Protein AF-A0A7S3IH92-F1 (afdb_monomer)

Mean predicted aligned error: 5.0 Å

Structure (mmCIF, N/CA/C/O backbone):
data_AF-A0A7S3IH92-F1
#
_entry.id   AF-A0A7S3IH92-F1
#
loop_
_atom_site.group_PDB
_atom_site.id
_atom_site.type_symbol
_atom_site.label_atom_id
_atom_site.label_alt_id
_atom_site.label_comp_id
_atom_site.label_asym_id
_atom_site.label_entity_id
_atom_site.label_seq_id
_atom_site.pdbx_PDB_ins_code
_atom_site.Cartn_x
_atom_site.Cartn_y
_atom_site.Cartn_z
_atom_site.occupancy
_atom_site.B_iso_or_equiv
_atom_site.auth_seq_id
_atom_site.auth_comp_id
_atom_site.auth_asym_id
_atom_site.auth_atom_id
_atom_site.pdbx_PDB_model_num
ATOM 1 N N . MET A 1 1 ? 18.161 -12.195 -9.807 1.00 47.81 1 MET A N 1
ATOM 2 C CA . MET A 1 1 ? 17.083 -11.378 -9.191 1.00 47.81 1 MET A CA 1
ATOM 3 C C . MET A 1 1 ? 17.567 -9.966 -8.880 1.00 47.81 1 MET A C 1
ATOM 5 O O . MET A 1 1 ? 16.731 -9.075 -8.839 1.00 47.81 1 MET A O 1
ATOM 9 N N . ASP A 1 2 ? 18.879 -9.751 -8.732 1.00 55.97 2 ASP A N 1
ATOM 10 C CA . ASP A 1 2 ? 19.470 -8.430 -8.472 1.00 55.97 2 ASP A CA 1
ATOM 11 C C . ASP A 1 2 ? 19.521 -7.496 -9.697 1.00 55.97 2 ASP A C 1
ATOM 13 O O . ASP A 1 2 ? 19.732 -6.296 -9.547 1.00 55.97 2 ASP A O 1
ATOM 17 N N . ASP A 1 3 ? 19.258 -8.001 -10.906 1.00 77.00 3 ASP A N 1
ATOM 18 C CA . ASP A 1 3 ? 19.520 -7.244 -12.141 1.00 77.00 3 ASP A CA 1
ATOM 19 C C . ASP A 1 3 ? 18.478 -6.160 -12.466 1.00 77.00 3 ASP A C 1
ATOM 21 O O . ASP A 1 3 ? 18.772 -5.231 -13.212 1.00 77.00 3 ASP A O 1
ATOM 25 N N . CYS A 1 4 ? 17.257 -6.242 -11.921 1.00 89.81 4 CYS A N 1
ATOM 26 C CA . CYS A 1 4 ? 16.180 -5.295 -12.244 1.00 89.81 4 CYS A CA 1
ATOM 27 C C . CYS A 1 4 ? 15.905 -4.251 -11.154 1.00 89.81 4 CYS A C 1
ATOM 29 O O . CYS A 1 4 ? 14.922 -3.525 -11.266 1.00 89.81 4 CYS A O 1
ATOM 31 N N . LYS A 1 5 ? 16.728 -4.178 -10.095 1.00 92.25 5 LYS A N 1
ATOM 32 C CA . LYS A 1 5 ? 16.527 -3.312 -8.910 1.00 92.25 5 LYS A CA 1
ATOM 33 C C . LYS A 1 5 ? 15.058 -3.221 -8.459 1.00 92.25 5 LYS A C 1
ATOM 35 O O . LYS A 1 5 ? 14.485 -2.142 -8.332 1.00 92.25 5 LYS A O 1
ATOM 40 N N . PHE A 1 6 ? 14.434 -4.377 -8.247 1.00 94.50 6 PHE A N 1
ATOM 41 C CA . PHE A 1 6 ? 13.041 -4.439 -7.819 1.00 94.50 6 PHE A CA 1
ATOM 42 C C . PHE A 1 6 ? 12.846 -3.781 -6.444 1.00 94.50 6 PHE A C 1
ATOM 44 O O . PHE A 1 6 ? 13.455 -4.191 -5.454 1.00 94.50 6 PHE A O 1
ATOM 51 N N . SER A 1 7 ? 11.927 -2.822 -6.365 1.00 96.00 7 SER A N 1
ATOM 52 C CA . SER A 1 7 ? 11.480 -2.189 -5.125 1.00 96.00 7 SER A CA 1
ATOM 53 C C . SER A 1 7 ? 9.956 -2.206 -5.032 1.00 96.00 7 SER A C 1
ATOM 55 O O . SER A 1 7 ? 9.238 -2.228 -6.032 1.00 96.00 7 SER A O 1
A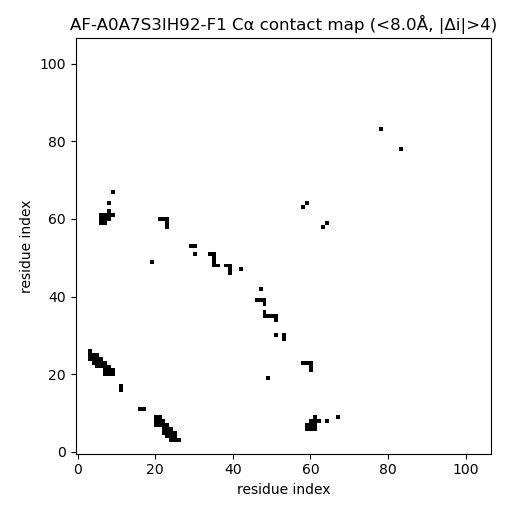TOM 57 N N . ARG A 1 8 ? 9.430 -2.213 -3.805 1.00 96.31 8 ARG A N 1
ATOM 58 C CA . ARG A 1 8 ? 7.986 -2.242 -3.528 1.00 96.31 8 ARG A CA 1
ATOM 59 C C . ARG A 1 8 ? 7.612 -1.258 -2.433 1.00 96.31 8 ARG A C 1
ATOM 61 O O . ARG A 1 8 ? 8.269 -1.192 -1.396 1.00 96.31 8 ARG A O 1
ATOM 68 N N . CYS A 1 9 ? 6.498 -0.564 -2.628 1.00 97.31 9 CYS A N 1
ATOM 69 C CA . CYS A 1 9 ? 6.017 0.476 -1.727 1.00 97.31 9 CYS A CA 1
ATOM 70 C C . CYS A 1 9 ? 5.654 -0.057 -0.335 1.00 97.31 9 CYS A C 1
ATOM 72 O O . CYS A 1 9 ? 6.066 0.514 0.683 1.00 97.31 9 CYS A O 1
ATOM 74 N N . GLY A 1 10 ? 4.893 -1.153 -0.283 1.00 94.44 10 GLY A N 1
ATOM 75 C CA . GLY A 1 10 ? 4.449 -1.783 0.956 1.00 94.44 10 GLY A C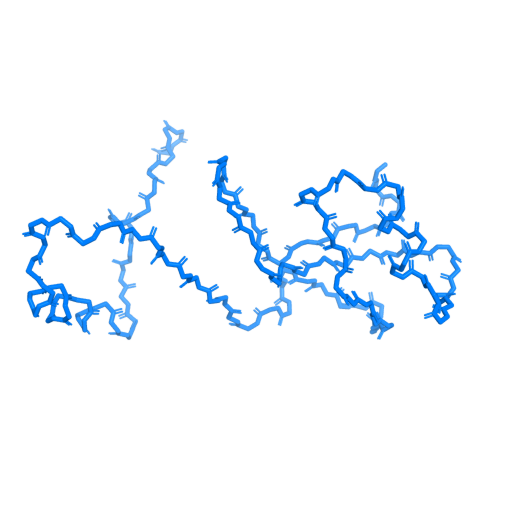A 1
ATOM 76 C C . GLY A 1 10 ? 4.624 -3.298 0.939 1.00 94.44 10 GLY A C 1
ATOM 77 O O . GLY A 1 10 ? 4.343 -3.970 -0.057 1.00 94.44 10 GLY A O 1
ATOM 78 N N . ARG A 1 11 ? 5.068 -3.847 2.074 1.00 95.56 11 ARG A N 1
ATOM 79 C CA . ARG A 1 11 ? 4.999 -5.284 2.356 1.00 95.56 11 ARG A CA 1
ATOM 80 C C . ARG A 1 11 ? 3.652 -5.578 3.010 1.00 95.56 11 ARG A C 1
ATOM 82 O O . ARG A 1 11 ? 3.370 -5.033 4.071 1.00 95.56 11 ARG A O 1
ATOM 89 N N . THR A 1 12 ? 2.864 -6.460 2.410 1.00 95.81 12 THR A N 1
ATOM 90 C CA . THR A 1 12 ? 1.641 -6.993 3.018 1.00 95.81 12 THR A CA 1
ATOM 91 C C . THR A 1 12 ? 1.936 -8.298 3.761 1.00 95.81 12 THR A C 1
ATOM 93 O O . THR A 1 12 ? 2.844 -9.051 3.390 1.00 95.81 12 THR A O 1
ATOM 96 N N . ASP A 1 13 ? 1.209 -8.544 4.851 1.00 94.62 13 ASP A N 1
ATOM 97 C CA . ASP A 1 13 ? 1.240 -9.828 5.556 1.00 94.62 13 ASP A CA 1
ATOM 98 C C . ASP A 1 13 ? 0.355 -10.862 4.840 1.00 94.62 13 ASP A C 1
ATOM 100 O O . ASP A 1 13 ? -0.462 -10.533 3.977 1.00 94.62 13 ASP A O 1
ATOM 104 N N . ARG A 1 14 ? 0.520 -12.142 5.191 1.00 95.44 14 ARG A N 1
ATOM 105 C CA . ARG A 1 14 ? -0.263 -13.241 4.612 1.00 95.44 14 ARG A CA 1
ATOM 106 C C . ARG A 1 14 ? -1.765 -12.982 4.784 1.00 95.44 14 ARG A C 1
ATOM 108 O O . ARG A 1 14 ? -2.228 -12.781 5.901 1.00 95.44 14 ARG A O 1
ATOM 115 N N . GLY A 1 15 ? -2.510 -13.053 3.681 1.00 95.81 15 GLY A N 1
ATOM 116 C CA . GLY A 1 15 ? -3.962 -12.844 3.658 1.00 95.81 15 GLY A CA 1
ATOM 117 C C . GLY A 1 15 ? -4.401 -11.383 3.524 1.00 95.81 15 GLY A C 1
ATOM 118 O O . GLY A 1 15 ? -5.596 -11.129 3.436 1.00 95.81 15 GLY A O 1
ATOM 119 N N . VAL A 1 16 ? -3.469 -10.424 3.481 1.00 97.62 16 VAL A N 1
ATOM 120 C CA . VAL A 1 16 ? -3.787 -9.008 3.256 1.00 97.62 16 VAL A CA 1
ATOM 121 C C . VAL A 1 16 ? -3.789 -8.703 1.757 1.00 97.62 16 VAL A C 1
ATOM 123 O O . VAL A 1 16 ? -2.773 -8.869 1.079 1.00 97.62 16 VAL A O 1
ATOM 126 N N . SER A 1 17 ? -4.925 -8.222 1.252 1.00 97.56 17 SER A N 1
ATOM 127 C CA . SER A 1 17 ? -5.080 -7.734 -0.123 1.00 97.56 17 SER A CA 1
ATOM 128 C C . SER A 1 17 ? -4.460 -6.345 -0.317 1.00 97.56 17 SER A C 1
ATOM 130 O O . SER A 1 17 ? -4.250 -5.600 0.641 1.00 97.56 17 SER A O 1
ATOM 132 N N . ALA A 1 18 ? -4.226 -5.956 -1.572 1.00 97.44 18 ALA A N 1
ATOM 133 C CA . ALA A 1 18 ? -3.843 -4.595 -1.926 1.00 97.44 18 ALA A CA 1
ATOM 134 C C . ALA A 1 18 ? -4.561 -4.145 -3.200 1.00 97.44 18 ALA A C 1
ATOM 136 O O . ALA A 1 18 ? -4.580 -4.873 -4.186 1.00 97.44 18 ALA A O 1
ATOM 137 N N . LEU A 1 19 ? -5.130 -2.937 -3.174 1.00 95.81 19 LEU A N 1
ATOM 138 C CA . LEU A 1 19 ? -5.818 -2.363 -4.333 1.00 95.81 19 LEU A CA 1
ATOM 139 C C . LEU A 1 19 ? -4.843 -1.683 -5.304 1.00 95.81 19 LEU A C 1
ATOM 141 O O . LEU A 1 19 ? -4.973 -1.835 -6.508 1.00 95.81 19 LEU A O 1
ATOM 145 N N . ALA A 1 20 ? -3.878 -0.927 -4.779 1.00 95.75 20 ALA A N 1
ATOM 146 C CA . ALA A 1 20 ? -2.968 -0.102 -5.573 1.00 95.75 20 ALA A CA 1
ATOM 147 C C . ALA A 1 20 ? -1.546 -0.133 -4.991 1.00 95.75 20 ALA A C 1
ATOM 149 O O . ALA A 1 20 ? -0.948 0.907 -4.716 1.00 95.75 20 ALA A O 1
ATOM 150 N N . ASN A 1 21 ? -1.016 -1.335 -4.726 1.00 97.06 21 ASN A N 1
ATOM 151 C CA . ASN A 1 21 ? 0.391 -1.444 -4.338 1.00 97.06 21 ASN A CA 1
ATOM 152 C C . ASN A 1 21 ? 1.275 -1.065 -5.531 1.00 97.06 21 ASN A C 1
ATOM 154 O O . ASN A 1 21 ? 0.984 -1.436 -6.666 1.00 97.06 21 ASN A O 1
ATOM 158 N N . VAL A 1 22 ? 2.362 -0.350 -5.261 1.00 97.75 22 VAL A N 1
ATOM 159 C CA . VAL A 1 22 ? 3.287 0.138 -6.287 1.00 97.75 22 VAL A CA 1
ATOM 160 C C . VAL A 1 22 ? 4.592 -0.637 -6.181 1.00 97.75 22 VAL A C 1
ATOM 162 O O . VAL A 1 22 ? 5.119 -0.830 -5.082 1.00 97.75 22 VAL A O 1
ATOM 165 N N . CYS A 1 23 ? 5.124 -1.061 -7.322 1.00 96.81 23 CYS A N 1
ATOM 166 C CA . CYS A 1 23 ? 6.482 -1.570 -7.441 1.00 96.81 23 CYS A CA 1
ATOM 167 C C . CYS A 1 23 ? 7.226 -0.810 -8.538 1.00 96.81 23 CYS A C 1
ATOM 169 O O . CYS A 1 23 ? 6.606 -0.316 -9.479 1.00 96.81 23 CYS A O 1
ATOM 171 N N . SER A 1 24 ? 8.541 -0.698 -8.387 1.00 96.38 24 SER A N 1
ATOM 172 C CA . SER A 1 24 ? 9.448 -0.187 -9.410 1.00 96.38 24 SER A CA 1
ATOM 173 C C . SER A 1 24 ? 10.481 -1.255 -9.742 1.00 96.38 24 SER A C 1
ATOM 175 O O . SER A 1 24 ? 10.851 -2.068 -8.893 1.00 96.38 24 SER A O 1
ATOM 177 N N . LEU A 1 25 ? 10.886 -1.293 -11.005 1.00 95.25 25 LEU A N 1
ATOM 178 C CA . LEU A 1 25 ? 11.892 -2.201 -11.530 1.00 95.25 25 LEU A CA 1
ATOM 179 C C . LEU A 1 25 ? 12.410 -1.654 -12.859 1.00 95.25 25 LEU A C 1
ATOM 181 O O . LEU A 1 25 ? 11.664 -1.008 -13.596 1.00 95.25 25 LEU A O 1
ATOM 185 N N . TYR A 1 26 ? 13.654 -1.972 -13.190 1.00 93.69 26 TYR A N 1
ATOM 186 C CA . TYR A 1 26 ? 14.174 -1.786 -14.535 1.00 93.69 26 TYR A CA 1
ATOM 187 C C . TYR A 1 26 ? 13.654 -2.887 -15.449 1.00 93.69 26 TYR A C 1
ATOM 189 O O . TYR A 1 26 ? 13.655 -4.076 -15.117 1.00 93.69 26 TYR A O 1
ATOM 197 N N . VAL A 1 27 ? 13.221 -2.463 -16.626 1.00 91.50 27 VAL A N 1
ATOM 198 C CA . VAL A 1 27 ? 12.769 -3.322 -17.714 1.00 91.50 27 VAL A CA 1
ATOM 199 C C . VAL A 1 27 ? 13.746 -3.183 -18.874 1.00 91.50 27 VAL A C 1
ATOM 201 O O . VAL A 1 27 ? 14.413 -2.161 -19.009 1.00 91.50 27 VAL A O 1
ATOM 204 N N . ARG A 1 28 ? 13.863 -4.232 -19.692 1.00 89.31 28 ARG A N 1
ATOM 205 C CA . ARG A 1 28 ? 14.809 -4.247 -20.820 1.00 89.31 28 ARG A CA 1
ATOM 206 C C . ARG A 1 28 ? 14.411 -3.280 -21.933 1.00 89.31 28 ARG A C 1
ATOM 208 O O . ARG A 1 28 ? 15.289 -2.707 -22.562 1.00 89.31 28 ARG A O 1
ATOM 215 N N . ASP A 1 29 ? 13.108 -3.086 -22.119 1.00 86.12 29 ASP A N 1
ATOM 216 C CA . ASP A 1 29 ? 12.532 -2.278 -23.187 1.00 86.12 29 ASP A CA 1
ATOM 217 C C . ASP A 1 29 ? 11.453 -1.346 -22.636 1.00 86.12 29 ASP A C 1
ATOM 219 O O . ASP A 1 29 ? 10.826 -1.624 -21.608 1.00 86.12 29 ASP A O 1
ATOM 223 N N . VAL A 1 30 ? 11.219 -0.243 -23.345 1.00 84.62 30 VAL A N 1
ATOM 224 C CA . VAL A 1 30 ? 10.178 0.726 -22.996 1.00 84.62 30 VAL A CA 1
ATOM 225 C C . VAL A 1 30 ? 8.791 0.077 -23.135 1.00 84.62 30 VAL A C 1
ATOM 227 O O . VAL A 1 30 ? 8.480 -0.449 -24.204 1.00 84.62 30 VAL A O 1
ATOM 230 N N . PRO A 1 31 ? 7.931 0.131 -22.098 1.00 84.56 31 PRO A N 1
ATOM 231 C CA . PRO A 1 31 ? 6.565 -0.380 -22.163 1.00 84.56 31 PRO A CA 1
ATOM 232 C C . PRO A 1 31 ? 5.747 0.204 -23.322 1.00 84.56 31 PRO A C 1
ATOM 234 O O . PRO A 1 31 ? 5.573 1.418 -23.432 1.00 84.56 31 PRO A O 1
ATOM 237 N N . GLU A 1 32 ? 5.197 -0.676 -24.156 1.00 85.50 32 GLU A N 1
ATOM 238 C CA . GLU A 1 32 ? 4.260 -0.326 -25.227 1.00 85.50 32 GLU A CA 1
ATOM 239 C C . GLU A 1 32 ? 2.840 -0.058 -24.685 1.00 85.50 32 GLU A C 1
ATOM 241 O O . GLU A 1 32 ? 2.535 -0.262 -23.507 1.00 85.50 32 GLU A O 1
ATOM 246 N N . LYS A 1 33 ? 1.926 0.383 -25.559 1.00 83.19 33 LYS A N 1
ATOM 247 C CA . LYS A 1 33 ? 0.554 0.786 -25.192 1.00 83.19 33 LYS A CA 1
ATOM 248 C C . LYS A 1 33 ? -0.260 -0.315 -24.487 1.00 83.19 33 LYS A C 1
ATOM 250 O O . LYS A 1 33 ? -1.159 0.004 -23.714 1.00 83.19 33 LYS A O 1
ATOM 255 N N . ASP A 1 34 ? 0.028 -1.589 -24.741 1.00 89.19 34 ASP A N 1
ATOM 256 C CA . ASP A 1 34 ? -0.694 -2.752 -24.205 1.00 89.19 34 ASP A CA 1
ATOM 257 C C . ASP A 1 34 ? 0.084 -3.522 -23.118 1.00 89.19 34 ASP A C 1
ATOM 259 O O . ASP A 1 34 ? -0.301 -4.628 -22.731 1.00 89.19 34 ASP A O 1
ATOM 263 N N . TYR A 1 35 ? 1.160 -2.933 -22.587 1.00 91.50 35 TYR A N 1
ATOM 264 C CA . TYR A 1 35 ? 2.101 -3.609 -21.693 1.00 91.50 35 TYR A CA 1
ATOM 265 C C . TYR A 1 35 ? 1.439 -4.240 -20.458 1.00 91.50 35 TYR A C 1
ATOM 267 O O . TYR A 1 35 ? 1.674 -5.408 -20.147 1.00 91.50 35 TYR A O 1
ATOM 275 N N . CYS A 1 36 ? 0.547 -3.504 -19.785 1.00 94.19 36 CYS A N 1
ATOM 276 C CA . CYS A 1 36 ? -0.186 -4.021 -18.625 1.00 94.19 36 CYS A CA 1
ATOM 277 C C . CYS A 1 36 ? -1.083 -5.209 -18.996 1.00 94.19 36 CYS A C 1
ATOM 279 O O . CYS A 1 36 ? -1.134 -6.193 -18.262 1.00 94.19 36 CYS A O 1
ATOM 281 N N . THR A 1 37 ? -1.761 -5.146 -20.146 1.00 95.06 37 THR A N 1
ATOM 282 C CA . THR A 1 37 ? -2.629 -6.224 -20.646 1.00 95.06 37 THR A CA 1
ATOM 283 C C . THR A 1 37 ? -1.830 -7.500 -20.883 1.00 95.06 37 THR A C 1
ATOM 285 O O . THR A 1 37 ? -2.216 -8.566 -20.411 1.00 95.06 37 THR A O 1
ATOM 288 N N . ARG A 1 38 ? -0.675 -7.388 -21.549 1.00 94.06 38 ARG A N 1
ATOM 289 C CA . ARG A 1 38 ? 0.219 -8.523 -21.821 1.00 94.06 38 ARG A CA 1
ATOM 290 C C . ARG A 1 38 ? 0.716 -9.184 -20.539 1.00 94.06 38 ARG A C 1
ATOM 292 O O . ARG A 1 38 ? 0.704 -10.406 -20.453 1.00 94.06 38 ARG A O 1
ATOM 299 N N . ILE A 1 39 ? 1.095 -8.394 -19.533 1.00 94.50 39 ILE A N 1
ATOM 300 C CA . ILE A 1 39 ? 1.489 -8.933 -18.224 1.00 94.50 39 ILE A CA 1
ATOM 301 C C . ILE A 1 39 ? 0.300 -9.625 -17.549 1.00 94.50 39 ILE A C 1
ATOM 303 O O . ILE A 1 39 ? 0.449 -10.739 -17.056 1.00 94.50 39 ILE A O 1
ATOM 307 N N . ASN A 1 40 ? -0.882 -9.003 -17.565 1.00 97.56 40 ASN A N 1
ATOM 308 C CA . ASN A 1 40 ? -2.090 -9.556 -16.951 1.00 97.56 40 ASN A CA 1
ATOM 309 C C . ASN A 1 40 ? -2.498 -10.918 -17.528 1.00 97.56 40 ASN A C 1
ATOM 311 O O . ASN A 1 40 ? -3.019 -11.736 -16.779 1.00 97.56 40 ASN A O 1
ATOM 315 N N . HIS A 1 41 ? -2.215 -11.204 -18.803 1.00 97.38 41 HIS A N 1
ATOM 316 C CA . HIS A 1 41 ? -2.448 -12.531 -19.392 1.00 97.38 41 HIS A CA 1
ATOM 317 C C . HIS A 1 41 ? -1.567 -13.644 -18.804 1.00 97.38 41 HIS A C 1
ATOM 319 O O . HIS A 1 41 ? -1.925 -14.814 -18.902 1.00 97.38 41 HIS A O 1
ATOM 325 N N . CYS A 1 42 ? -0.435 -13.294 -18.193 1.00 97.38 42 CYS A N 1
ATOM 326 C CA . CYS A 1 42 ? 0.470 -14.237 -17.538 1.00 97.38 42 CYS A CA 1
ATOM 327 C C . CYS A 1 42 ? 0.215 -14.357 -16.026 1.00 97.38 42 CYS A C 1
ATOM 329 O O . CYS A 1 42 ? 0.894 -15.136 -15.356 1.00 97.38 42 CYS A O 1
ATOM 331 N N . LEU A 1 43 ? -0.702 -13.559 -15.472 1.00 97.75 43 LEU A N 1
ATOM 332 C CA . LEU A 1 43 ? -0.979 -13.510 -14.040 1.00 97.75 43 LEU A CA 1
ATOM 333 C C . LEU A 1 43 ? -2.209 -14.358 -13.677 1.00 97.75 43 LEU A C 1
ATOM 335 O O . LEU A 1 43 ? -3.159 -14.425 -14.458 1.00 97.75 43 LEU A O 1
ATOM 339 N N . PRO A 1 44 ? -2.239 -14.962 -12.474 1.00 98.19 44 PRO A N 1
ATO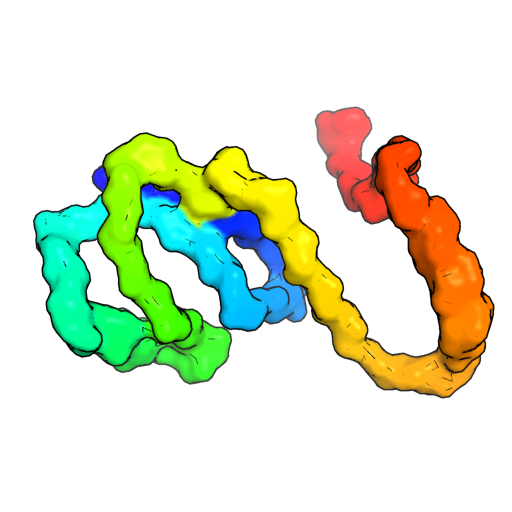M 340 C CA . PRO A 1 44 ? -3.449 -15.570 -11.925 1.00 98.19 44 PRO A CA 1
ATOM 341 C C . PRO A 1 44 ? -4.597 -14.561 -11.809 1.00 98.19 44 PRO A C 1
ATOM 343 O O . PRO A 1 44 ? -4.369 -13.352 -11.765 1.00 98.19 44 PRO A O 1
ATOM 346 N N . ASP A 1 45 ? -5.837 -15.041 -11.713 1.00 97.31 45 ASP A N 1
ATOM 347 C CA . ASP A 1 45 ? -7.030 -14.181 -11.746 1.00 97.31 45 ASP A CA 1
ATOM 348 C C . ASP A 1 45 ? -7.165 -13.182 -10.593 1.00 97.31 45 ASP A C 1
ATOM 350 O O . ASP A 1 45 ? -7.846 -12.165 -10.727 1.00 97.31 45 ASP A O 1
ATOM 354 N N . ASP A 1 46 ? -6.481 -13.436 -9.483 1.00 97.25 46 ASP A N 1
ATOM 355 C CA . ASP A 1 46 ? -6.472 -12.604 -8.284 1.00 97.25 46 ASP A CA 1
ATOM 356 C C . ASP A 1 46 ? -5.330 -11.569 -8.254 1.00 97.25 46 ASP A C 1
ATOM 358 O O . ASP A 1 46 ? -5.215 -10.809 -7.290 1.00 97.25 46 ASP A O 1
ATOM 362 N N . ILE A 1 47 ? -4.515 -11.482 -9.315 1.00 97.88 47 ILE A N 1
ATOM 363 C CA . ILE A 1 47 ? -3.437 -10.496 -9.454 1.00 97.88 47 ILE A CA 1
ATOM 364 C C . ILE A 1 47 ? -3.608 -9.723 -10.763 1.00 97.88 47 ILE A C 1
ATOM 366 O O . ILE A 1 47 ? -3.716 -10.299 -11.847 1.00 97.88 47 ILE A O 1
ATOM 370 N N . ARG A 1 48 ? -3.602 -8.389 -10.673 1.00 97.31 48 ARG A N 1
ATOM 371 C CA . ARG A 1 48 ? -3.701 -7.494 -11.832 1.00 97.31 48 ARG A CA 1
ATOM 372 C C . ARG A 1 48 ? -2.757 -6.301 -11.705 1.00 97.31 48 ARG A C 1
ATOM 374 O O . ARG A 1 48 ? -2.693 -5.655 -10.662 1.00 97.31 48 ARG A O 1
ATOM 381 N N . ILE A 1 49 ? -2.073 -5.979 -12.796 1.00 96.88 49 ILE A N 1
ATOM 382 C CA . ILE A 1 49 ? -1.396 -4.704 -13.026 1.00 96.88 49 ILE A CA 1
ATOM 383 C C . ILE A 1 49 ? -2.437 -3.716 -13.544 1.00 96.88 49 ILE A C 1
ATOM 385 O O . ILE A 1 49 ? -3.024 -3.922 -14.609 1.00 96.88 49 ILE A O 1
ATOM 389 N N . LEU A 1 50 ? -2.679 -2.659 -12.772 1.00 96.12 50 LEU A N 1
ATOM 390 C CA . LEU A 1 50 ? -3.666 -1.632 -13.109 1.00 96.12 50 LEU A CA 1
ATOM 391 C C . LEU A 1 50 ? -3.106 -0.578 -14.069 1.00 96.12 50 LEU A C 1
ATOM 393 O O . LEU A 1 50 ? -3.837 -0.055 -14.906 1.00 96.12 50 LEU A O 1
ATOM 397 N N . SER A 1 51 ? -1.822 -0.253 -13.938 1.00 94.50 51 SER A N 1
ATOM 398 C CA . SER A 1 51 ? -1.139 0.739 -14.763 1.00 94.50 51 SER A CA 1
ATOM 399 C C . SER A 1 51 ? 0.379 0.581 -14.680 1.00 94.50 51 SER A C 1
ATOM 401 O O . SER A 1 51 ? 0.912 -0.067 -13.776 1.00 94.50 51 SER A O 1
ATOM 403 N N . SER A 1 52 ? 1.074 1.203 -15.629 1.00 94.50 52 SER A N 1
ATOM 404 C CA . SER A 1 52 ? 2.529 1.336 -15.659 1.00 94.50 52 SER A CA 1
ATOM 405 C C . SER A 1 52 ? 2.897 2.741 -16.117 1.00 94.50 52 SER A C 1
ATOM 407 O O . SER A 1 52 ? 2.203 3.315 -16.956 1.00 94.50 52 SER A O 1
ATOM 409 N N . ALA A 1 53 ? 3.999 3.279 -15.605 1.00 93.56 53 ALA A N 1
ATOM 410 C CA . ALA A 1 53 ? 4.543 4.562 -16.028 1.00 93.56 53 ALA A CA 1
ATOM 411 C C . ALA A 1 53 ? 6.070 4.485 -16.082 1.00 93.56 53 ALA A C 1
ATOM 413 O O . ALA A 1 53 ? 6.685 3.832 -15.240 1.00 93.56 53 ALA A O 1
ATOM 414 N N . LEU A 1 54 ? 6.666 5.169 -17.059 1.00 94.38 54 LEU A N 1
ATOM 415 C CA . LEU A 1 54 ? 8.094 5.466 -17.033 1.00 94.38 54 LEU A CA 1
ATOM 416 C C . LEU A 1 54 ? 8.360 6.503 -15.941 1.00 94.38 54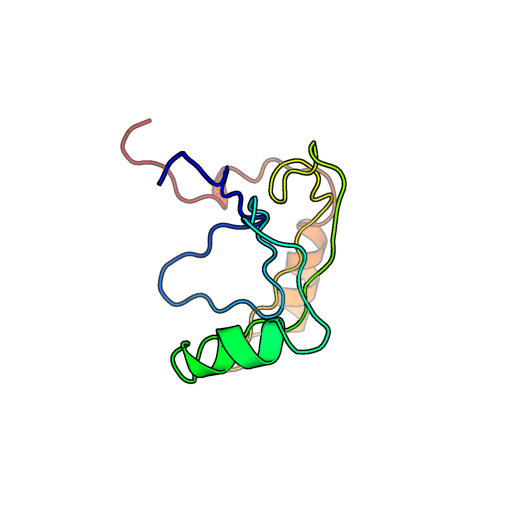 LEU A C 1
ATOM 418 O O . LEU A 1 54 ? 7.601 7.461 -15.785 1.00 94.38 54 LEU A O 1
ATOM 422 N N . VAL A 1 55 ? 9.436 6.303 -15.196 1.00 94.88 55 VAL A N 1
ATOM 423 C CA . VAL A 1 55 ? 9.850 7.157 -14.080 1.00 94.88 55 VAL A CA 1
ATOM 424 C C . VAL A 1 55 ? 1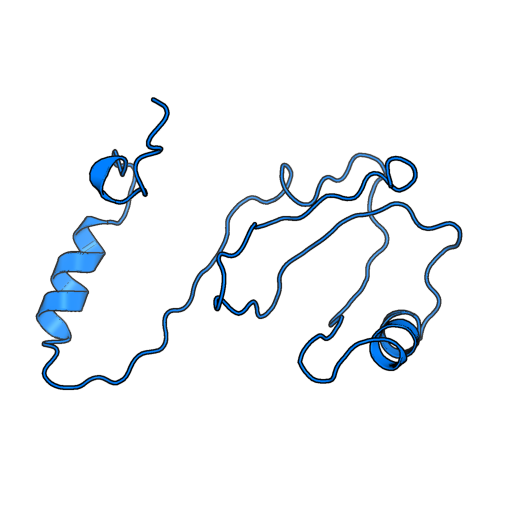1.335 7.471 -14.209 1.00 94.88 55 VAL A C 1
ATOM 426 O O . VAL A 1 55 ? 12.028 6.875 -15.028 1.00 94.88 55 VAL A O 1
ATOM 429 N N . HIS A 1 56 ? 11.815 8.424 -13.414 1.00 93.88 56 HIS A N 1
ATOM 430 C CA . HIS A 1 56 ? 13.241 8.718 -13.326 1.00 93.88 56 HIS A CA 1
ATOM 431 C C . HIS A 1 56 ? 14.014 7.506 -12.783 1.00 93.88 56 HIS A C 1
ATOM 433 O O . HIS A 1 56 ? 13.504 6.805 -11.908 1.00 93.88 56 HIS A O 1
ATOM 439 N N . ASP A 1 57 ? 15.251 7.302 -13.237 1.00 92.88 57 ASP A N 1
ATOM 440 C CA . ASP A 1 57 ? 16.064 6.125 -12.887 1.00 92.88 57 ASP A CA 1
ATOM 441 C C . ASP A 1 57 ? 16.340 5.986 -11.384 1.00 92.88 57 ASP A C 1
ATOM 443 O O . ASP A 1 57 ? 16.556 4.882 -10.897 1.00 92.88 57 ASP A O 1
ATOM 447 N N . GLU A 1 58 ? 16.296 7.095 -10.649 1.00 94.44 58 GLU A N 1
ATOM 448 C CA . GLU A 1 58 ? 16.495 7.146 -9.193 1.00 94.44 58 GLU A CA 1
ATOM 449 C C . GLU A 1 58 ? 15.214 6.904 -8.378 1.00 94.44 58 GLU A C 1
ATOM 451 O O . GLU A 1 58 ? 15.256 6.936 -7.151 1.00 94.44 58 GLU A O 1
ATOM 456 N N . PHE A 1 59 ? 14.064 6.691 -9.027 1.00 96.25 59 PHE A N 1
ATOM 457 C CA . PHE A 1 59 ? 12.808 6.465 -8.318 1.00 96.25 59 PHE A CA 1
ATOM 458 C C . PHE A 1 59 ? 12.804 5.118 -7.585 1.00 96.25 59 PHE A C 1
ATOM 460 O O . PHE A 1 59 ? 12.941 4.051 -8.192 1.00 96.25 59 PHE A O 1
ATOM 467 N N . ASP A 1 60 ? 12.510 5.155 -6.288 1.00 96.19 60 ASP A N 1
ATOM 468 C CA . ASP A 1 60 ? 12.299 3.971 -5.467 1.00 96.19 60 ASP A CA 1
ATOM 469 C C . ASP A 1 60 ? 10.880 3.953 -4.882 1.00 96.19 60 ASP A C 1
ATOM 471 O O . ASP A 1 60 ? 10.498 4.785 -4.052 1.00 96.19 60 ASP A O 1
ATOM 475 N N . ALA A 1 61 ? 10.092 2.938 -5.256 1.00 97.12 61 ALA A N 1
ATOM 476 C CA . ALA A 1 61 ? 8.698 2.814 -4.831 1.00 97.12 61 ALA A CA 1
ATOM 477 C C . ALA A 1 61 ? 8.507 2.818 -3.301 1.00 97.12 61 ALA A C 1
ATOM 479 O O . ALA A 1 61 ? 7.444 3.211 -2.814 1.00 97.12 61 ALA A O 1
ATOM 480 N N . ARG A 1 62 ? 9.499 2.365 -2.524 1.00 96.50 62 ARG A N 1
ATOM 481 C CA . ARG A 1 62 ? 9.464 2.338 -1.058 1.00 96.50 62 ARG A CA 1
ATOM 482 C C . ARG A 1 62 ? 9.835 3.684 -0.454 1.00 96.50 62 ARG A C 1
ATOM 484 O O . ARG A 1 62 ? 9.122 4.133 0.452 1.00 96.50 62 ARG A O 1
ATOM 491 N N . PHE A 1 63 ? 10.951 4.264 -0.884 1.00 96.31 63 PHE A N 1
ATOM 492 C CA . PHE A 1 63 ? 11.546 5.439 -0.246 1.00 96.31 63 PHE A CA 1
ATOM 493 C C . PHE A 1 63 ? 10.930 6.757 -0.726 1.00 96.31 63 PHE A C 1
ATOM 495 O O . PHE A 1 63 ? 10.781 7.674 0.082 1.00 96.31 63 PHE A O 1
ATOM 502 N N . ASP A 1 64 ? 10.461 6.831 -1.973 1.00 97.50 64 ASP A N 1
ATOM 503 C CA . ASP A 1 64 ? 9.781 8.026 -2.486 1.00 97.50 64 ASP A CA 1
ATOM 504 C C . ASP A 1 64 ? 8.306 8.115 -2.073 1.00 97.50 64 ASP A C 1
ATOM 506 O O . ASP A 1 64 ? 7.697 9.191 -2.120 1.00 97.50 64 ASP A O 1
ATOM 510 N N . CYS A 1 65 ? 7.722 7.005 -1.610 1.00 97.50 65 CYS A N 1
ATOM 511 C CA . CYS A 1 65 ? 6.353 6.966 -1.111 1.00 97.50 65 CYS A CA 1
ATOM 512 C C . CYS A 1 65 ? 6.166 7.867 0.123 1.00 97.50 65 CYS A C 1
ATOM 514 O O . CYS A 1 65 ? 6.752 7.633 1.183 1.00 97.50 65 CYS A O 1
ATOM 516 N N . LYS A 1 66 ? 5.272 8.858 0.009 1.00 97.19 66 LYS A N 1
ATOM 517 C CA . LYS A 1 66 ? 4.993 9.833 1.078 1.00 97.19 66 LYS A CA 1
ATOM 518 C C . LYS A 1 66 ? 4.077 9.294 2.174 1.00 97.19 66 LYS A C 1
ATOM 520 O O . LYS A 1 66 ? 4.298 9.574 3.346 1.00 97.19 66 LYS A O 1
ATOM 525 N N . TYR A 1 67 ? 3.062 8.517 1.812 1.00 96.69 67 TYR A N 1
ATOM 526 C CA . TYR A 1 67 ? 2.134 7.900 2.758 1.00 96.69 67 TYR A CA 1
ATOM 527 C C . TYR A 1 67 ? 1.492 6.653 2.148 1.00 96.69 67 TYR A C 1
ATOM 529 O O . TYR A 1 67 ? 1.481 6.471 0.933 1.00 96.69 67 TYR A O 1
ATOM 537 N N . ARG A 1 68 ? 0.952 5.788 3.009 1.00 96.88 68 ARG A N 1
ATOM 538 C CA . ARG A 1 68 ? 0.172 4.611 2.615 1.00 96.88 68 ARG A CA 1
ATOM 539 C C . ARG A 1 68 ? -1.211 4.700 3.249 1.00 96.88 68 ARG A C 1
ATOM 541 O O . ARG A 1 68 ? -1.319 5.067 4.416 1.00 96.88 68 ARG A O 1
ATOM 548 N N . GLU A 1 69 ? -2.243 4.335 2.497 1.00 97.19 69 GLU A N 1
ATOM 549 C CA . GLU A 1 69 ? -3.618 4.232 2.992 1.00 97.19 69 GLU A CA 1
ATOM 550 C C . GLU A 1 69 ? -4.017 2.757 3.116 1.00 97.19 69 GLU 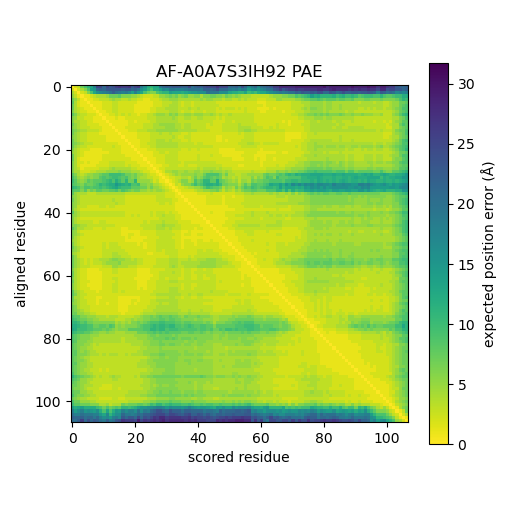A C 1
ATOM 552 O O . GLU A 1 69 ? -3.762 1.959 2.213 1.00 97.19 69 GLU A O 1
ATOM 557 N N . TYR A 1 70 ? -4.661 2.401 4.230 1.00 96.94 70 TYR A N 1
ATOM 558 C CA . TYR A 1 70 ? -5.198 1.063 4.473 1.00 96.94 70 TYR A CA 1
ATOM 559 C C . TYR A 1 70 ? -6.694 1.143 4.766 1.00 96.94 70 TYR A C 1
ATOM 561 O O . TYR A 1 70 ? -7.145 2.018 5.506 1.00 96.94 70 TYR A O 1
ATOM 569 N N . LYS A 1 71 ? -7.459 0.193 4.221 1.00 96.81 71 LYS A N 1
ATOM 570 C CA . LYS A 1 71 ? -8.892 0.031 4.490 1.00 96.81 71 LYS A CA 1
ATOM 571 C C . LYS A 1 71 ? -9.137 -1.349 5.080 1.00 96.81 71 LYS A C 1
ATOM 573 O O . LYS A 1 71 ? -8.789 -2.354 4.468 1.00 96.81 71 LYS A O 1
ATOM 578 N N . TYR A 1 72 ? -9.747 -1.380 6.260 1.00 94.44 72 TYR A N 1
ATOM 579 C CA . TYR A 1 72 ? -10.170 -2.611 6.919 1.00 94.44 72 TYR A CA 1
ATOM 580 C C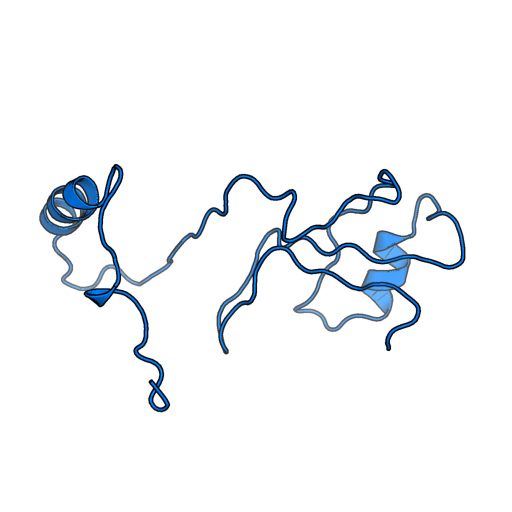 . TYR A 1 72 ? -11.672 -2.801 6.721 1.00 94.44 72 TYR A C 1
ATOM 582 O O . TYR A 1 72 ? -12.467 -1.939 7.091 1.00 94.44 72 TYR A O 1
ATOM 590 N N . LEU A 1 73 ? -12.041 -3.935 6.129 1.00 94.69 73 LEU A N 1
ATOM 591 C CA . LEU A 1 73 ? -13.420 -4.344 5.881 1.00 94.69 73 LEU A CA 1
ATOM 592 C C . LEU A 1 73 ? -13.742 -5.497 6.829 1.00 94.69 73 LEU A C 1
ATOM 594 O O . LEU A 1 73 ? -13.064 -6.521 6.816 1.00 94.69 73 LEU A O 1
ATOM 598 N N . PHE A 1 74 ? -14.758 -5.325 7.666 1.00 92.00 74 PHE A N 1
ATOM 599 C CA . PHE A 1 74 ? -15.176 -6.338 8.629 1.00 92.00 74 PHE A CA 1
ATOM 600 C C . PHE A 1 74 ? -16.686 -6.280 8.848 1.00 92.00 74 PHE A C 1
ATOM 602 O O . PHE A 1 74 ? -17.316 -5.229 8.710 1.00 92.00 74 PHE A O 1
ATOM 609 N N . PHE A 1 75 ? -17.277 -7.419 9.208 1.00 94.81 75 PHE A N 1
ATOM 610 C CA . PHE A 1 75 ? -18.684 -7.481 9.586 1.00 94.81 75 PHE A CA 1
ATOM 611 C C . PHE A 1 75 ? -18.914 -6.700 10.879 1.00 94.81 75 PHE A C 1
ATOM 613 O O . PHE A 1 75 ? -18.198 -6.903 11.855 1.00 94.81 75 PHE A O 1
ATOM 620 N N . LYS A 1 76 ? -19.936 -5.836 10.904 1.00 93.06 76 LYS A N 1
ATOM 621 C CA . LYS A 1 76 ? -20.244 -4.980 12.061 1.00 93.06 76 LYS A CA 1
ATOM 622 C C . LYS A 1 76 ? -20.427 -5.775 13.365 1.00 93.06 76 LYS A C 1
ATOM 624 O O . LYS A 1 76 ? -19.930 -5.354 14.405 1.00 93.06 76 LYS A O 1
ATOM 629 N N . GLY A 1 77 ? -21.152 -6.895 13.330 1.00 94.69 77 GLY A N 1
ATOM 630 C CA . GLY A 1 77 ? -21.503 -7.656 14.535 1.00 94.69 77 GLY A CA 1
ATOM 631 C C . GLY A 1 77 ? -22.095 -6.763 15.638 1.00 94.69 77 GLY A C 1
ATOM 632 O O . GLY A 1 77 ? -22.888 -5.864 15.358 1.00 94.69 77 GLY A O 1
ATOM 633 N N . ASN A 1 78 ? -21.641 -6.969 16.876 1.00 95.56 78 ASN A N 1
ATOM 634 C CA . ASN A 1 78 ? -22.055 -6.195 18.054 1.00 95.56 78 ASN A CA 1
ATOM 635 C C . ASN A 1 78 ? -21.144 -4.984 18.339 1.00 95.56 78 ASN A C 1
ATOM 637 O O . ASN A 1 78 ? -21.100 -4.493 19.466 1.00 95.56 78 ASN A O 1
ATOM 641 N N . MET A 1 79 ? -20.373 -4.516 17.351 1.00 95.38 79 MET A N 1
ATOM 642 C CA . MET A 1 79 ? -19.467 -3.385 17.544 1.00 95.38 79 MET A CA 1
ATOM 643 C C . MET A 1 79 ? -20.222 -2.067 17.727 1.00 95.38 79 MET A C 1
ATOM 645 O O . MET A 1 79 ? -21.065 -1.681 16.913 1.00 95.38 79 MET A O 1
ATOM 649 N N . ASP A 1 80 ? -19.842 -1.342 18.777 1.00 96.50 80 ASP A N 1
ATOM 650 C CA . ASP A 1 80 ? -20.274 0.026 19.040 1.00 96.50 80 ASP A CA 1
ATOM 651 C C . ASP A 1 80 ? -19.445 0.995 18.183 1.00 96.50 80 ASP A C 1
ATOM 653 O O . ASP A 1 80 ? -18.288 1.313 18.479 1.00 96.50 80 ASP A O 1
ATOM 657 N N . ILE A 1 81 ? -20.038 1.428 17.071 1.00 95.50 81 ILE A N 1
ATOM 658 C CA . ILE A 1 81 ? -19.370 2.261 16.068 1.00 95.50 81 ILE A CA 1
ATOM 659 C C . ILE A 1 81 ? -18.983 3.631 16.632 1.00 95.50 81 ILE A C 1
ATOM 661 O O . ILE A 1 81 ? -17.949 4.175 16.244 1.00 95.50 81 ILE A O 1
ATOM 665 N N . ASP A 1 82 ? -19.756 4.184 17.563 1.00 97.06 82 ASP A N 1
ATOM 666 C CA . ASP A 1 82 ? -19.469 5.506 18.115 1.00 97.06 82 ASP A CA 1
ATOM 667 C C . ASP A 1 82 ? -18.304 5.450 19.101 1.00 97.06 82 ASP A C 1
ATOM 669 O O . ASP A 1 82 ? -17.429 6.323 19.073 1.00 97.06 82 ASP A O 1
ATOM 673 N N . LYS A 1 83 ? -18.188 4.363 19.876 1.00 97.56 83 LYS A N 1
ATOM 674 C CA . LYS A 1 83 ? -16.969 4.096 20.655 1.00 97.56 83 LYS A CA 1
ATOM 675 C C . LYS A 1 83 ? -15.751 3.889 19.765 1.00 97.56 83 LYS A C 1
ATOM 677 O O . LYS A 1 83 ? -14.705 4.464 20.063 1.00 97.56 83 LYS A O 1
ATOM 682 N N . ILE A 1 84 ? -15.874 3.135 18.669 1.00 96.12 84 ILE A N 1
ATOM 683 C CA . ILE A 1 84 ? -14.772 2.951 17.711 1.00 96.12 84 ILE A CA 1
ATOM 684 C C . ILE A 1 84 ? -14.333 4.305 17.149 1.00 96.12 84 ILE A C 1
ATOM 686 O O . ILE A 1 84 ? -13.152 4.632 17.217 1.00 96.12 84 ILE A O 1
ATOM 690 N N . ARG A 1 85 ? -15.271 5.132 16.671 1.00 96.38 85 ARG A N 1
ATOM 691 C CA . ARG A 1 85 ? -14.984 6.483 16.156 1.00 96.38 85 ARG A CA 1
ATOM 692 C C . ARG A 1 85 ? -14.319 7.378 17.199 1.00 96.38 85 ARG A C 1
ATOM 694 O O . ARG A 1 85 ? -13.399 8.121 16.873 1.00 96.38 85 ARG A O 1
ATOM 701 N N . SER A 1 86 ? -14.788 7.338 18.444 1.00 98.25 86 SER A N 1
ATOM 702 C CA . SER A 1 86 ? -14.204 8.118 19.539 1.00 98.25 86 SER A CA 1
ATOM 703 C C . SER A 1 86 ? -12.777 7.660 19.863 1.00 98.25 86 SER A C 1
ATOM 705 O O . SER A 1 86 ? -11.877 8.484 20.025 1.00 98.25 86 SER A O 1
ATOM 707 N N . ALA A 1 87 ? -12.537 6.346 19.893 1.00 97.62 87 ALA A N 1
ATOM 708 C CA . ALA A 1 87 ? -11.221 5.775 20.151 1.00 97.62 87 ALA A CA 1
ATOM 709 C C . ALA A 1 87 ? -10.223 6.053 19.015 1.00 97.62 87 ALA A C 1
ATOM 711 O O . ALA A 1 87 ? -9.098 6.463 19.293 1.00 97.62 87 ALA A O 1
ATOM 712 N N . THR A 1 88 ? -10.617 5.894 17.747 1.00 96.38 88 THR A N 1
ATOM 713 C CA . THR A 1 88 ? -9.711 6.085 16.599 1.00 96.38 88 THR A CA 1
ATOM 714 C C . THR A 1 88 ? -9.261 7.531 16.427 1.00 96.38 88 THR A C 1
ATOM 716 O O . THR A 1 88 ? -8.132 7.758 15.999 1.00 96.38 88 THR A O 1
ATOM 719 N N . LYS A 1 89 ? -10.067 8.520 16.842 1.00 98.00 89 LYS A N 1
ATOM 720 C CA . LYS A 1 89 ? -9.639 9.932 16.887 1.00 98.00 89 LYS A CA 1
ATOM 721 C C . LYS A 1 89 ? -8.386 10.149 17.739 1.00 98.00 89 LYS A C 1
ATOM 723 O O . LYS A 1 89 ? -7.597 11.030 17.422 1.00 98.00 89 LYS A O 1
ATOM 728 N N . LYS A 1 90 ? -8.173 9.336 18.783 1.00 97.75 90 LYS A N 1
ATOM 729 C CA . LYS A 1 90 ? -6.978 9.415 19.641 1.00 97.75 90 LYS A CA 1
ATOM 730 C C . LYS A 1 90 ? -5.698 8.955 18.934 1.00 97.75 90 LYS A C 1
ATOM 732 O O . LYS A 1 90 ? -4.618 9.240 19.430 1.00 97.75 90 LYS A O 1
ATOM 737 N N . LEU A 1 91 ? -5.813 8.257 17.800 1.00 97.38 91 LEU A N 1
ATOM 738 C CA . LEU A 1 91 ? -4.674 7.798 16.999 1.00 97.38 91 LEU A CA 1
ATOM 739 C C . LEU A 1 91 ? -4.150 8.889 16.048 1.00 97.38 91 LEU A C 1
ATOM 741 O O . LEU A 1 91 ? -3.097 8.711 15.446 1.00 97.38 91 LEU A O 1
ATOM 745 N N . LEU A 1 92 ? -4.875 9.998 15.866 1.00 97.19 92 LEU A N 1
ATOM 746 C CA . LEU A 1 92 ? -4.454 11.072 14.967 1.00 97.19 92 LEU A CA 1
ATOM 747 C C . LEU A 1 92 ? -3.281 11.859 15.560 1.00 97.19 92 LEU A C 1
ATOM 749 O O . LEU A 1 92 ? -3.295 12.205 16.740 1.00 97.19 92 LEU A O 1
ATOM 753 N N . GLY A 1 93 ? -2.307 12.199 14.716 1.00 96.75 93 GLY A N 1
ATOM 754 C CA . GLY A 1 93 ? -1.118 12.962 15.098 1.00 96.75 93 GLY A CA 1
ATOM 755 C C . GLY A 1 93 ? 0.122 12.089 15.289 1.00 96.75 93 GLY A C 1
ATOM 756 O O . GLY A 1 93 ? 0.175 10.941 14.849 1.00 96.75 93 GLY A O 1
ATOM 757 N N . LEU A 1 94 ? 1.145 12.668 15.916 1.00 97.69 94 LEU A N 1
ATOM 758 C CA . LEU A 1 94 ? 2.418 12.003 16.171 1.00 97.69 94 LEU A CA 1
ATOM 759 C C . LEU A 1 94 ? 2.375 11.297 17.530 1.00 97.69 94 LEU A C 1
ATOM 761 O O . LEU A 1 94 ? 2.316 11.960 18.563 1.00 97.69 94 LEU A O 1
ATOM 765 N N . HIS A 1 95 ? 2.443 9.966 17.520 1.00 97.62 95 HIS A N 1
ATOM 766 C CA . HIS A 1 95 ? 2.453 9.138 18.728 1.00 97.62 95 HIS A CA 1
ATOM 767 C C . HIS A 1 95 ? 3.496 8.032 18.634 1.00 97.62 95 HIS A C 1
ATOM 769 O O . HIS A 1 95 ? 3.907 7.618 17.548 1.00 97.62 95 HIS A O 1
ATOM 775 N N . ASP A 1 96 ? 3.871 7.506 19.794 1.00 97.19 96 ASP A N 1
ATOM 776 C CA . ASP A 1 96 ? 4.626 6.266 19.890 1.00 97.19 96 ASP A CA 1
ATOM 777 C C . ASP A 1 96 ? 3.687 5.058 19.749 1.00 97.19 96 ASP A C 1
ATOM 779 O O . ASP A 1 96 ? 2.951 4.694 20.669 1.00 97.19 96 ASP A O 1
ATOM 783 N N . PHE A 1 97 ? 3.729 4.419 18.579 1.00 96.19 97 PHE A N 1
ATOM 784 C CA . PHE A 1 97 ? 2.899 3.260 18.255 1.00 96.19 97 PHE A CA 1
ATOM 785 C C . PHE A 1 97 ? 3.566 1.907 18.543 1.00 96.19 97 PHE A C 1
ATOM 787 O O . PHE A 1 97 ? 3.047 0.881 18.107 1.00 96.19 97 PHE A O 1
ATOM 794 N N . ARG A 1 98 ? 4.679 1.843 19.292 1.00 94.44 98 ARG A N 1
ATOM 795 C CA . ARG A 1 98 ? 5.403 0.576 19.541 1.00 94.44 98 ARG A CA 1
ATOM 796 C C . ARG A 1 98 ? 4.517 -0.544 20.095 1.00 94.44 98 ARG A C 1
ATOM 798 O O . ARG A 1 98 ? 4.684 -1.696 19.708 1.00 94.44 98 ARG A O 1
ATOM 805 N N . ASN A 1 99 ? 3.540 -0.217 20.944 1.00 94.94 99 ASN A N 1
ATOM 806 C CA . ASN A 1 99 ? 2.601 -1.199 21.507 1.00 94.94 99 ASN A CA 1
ATOM 807 C C . ASN A 1 99 ? 1.546 -1.716 20.509 1.00 94.94 99 ASN A C 1
ATOM 809 O O . ASN A 1 99 ? 0.884 -2.709 20.796 1.00 94.94 99 ASN A O 1
ATOM 813 N N . PHE A 1 100 ? 1.394 -1.071 19.350 1.00 94.56 100 PHE A N 1
ATOM 814 C CA . PHE A 1 100 ? 0.528 -1.515 18.252 1.00 94.56 100 PHE A CA 1
ATOM 815 C C . PHE A 1 100 ? 1.294 -2.292 17.173 1.00 94.56 100 PHE A C 1
ATOM 817 O O . PHE A 1 100 ? 0.691 -2.807 16.233 1.00 94.56 100 PHE A O 1
ATOM 824 N N . CYS A 1 101 ? 2.616 -2.393 17.300 1.00 92.62 101 CYS A N 1
ATOM 825 C CA . CYS A 1 101 ? 3.454 -3.167 16.400 1.00 92.62 101 CYS A CA 1
ATOM 826 C C . CYS A 1 101 ? 3.609 -4.602 16.911 1.00 92.62 101 CYS A C 1
ATOM 828 O O . CYS A 1 101 ? 3.688 -4.863 18.114 1.00 92.62 101 CYS A O 1
ATOM 830 N N . LYS A 1 102 ? 3.718 -5.553 15.979 1.00 87.56 102 LYS A N 1
ATOM 831 C CA . LYS A 1 102 ? 4.153 -6.910 16.312 1.00 87.56 102 LYS A CA 1
ATOM 832 C C . LYS A 1 102 ? 5.571 -6.830 16.883 1.00 87.56 102 LYS A C 1
ATOM 834 O O . LYS A 1 102 ? 6.468 -6.334 16.209 1.00 87.56 102 LYS A O 1
ATOM 839 N N . LYS A 1 103 ? 5.767 -7.320 18.108 1.00 83.25 103 LYS A N 1
ATOM 840 C CA . LYS A 1 103 ? 7.104 -7.434 18.699 1.00 83.25 103 LYS A CA 1
ATOM 841 C C . LYS A 1 103 ? 7.889 -8.496 17.940 1.00 83.25 103 LYS A C 1
ATOM 843 O O . LYS A 1 103 ? 7.397 -9.617 17.772 1.00 83.25 103 LYS A O 1
ATOM 848 N N . ASP A 1 104 ? 9.081 -8.143 17.481 1.00 75.94 104 ASP A N 1
ATOM 849 C CA . ASP A 1 104 ? 10.010 -9.139 16.969 1.00 75.94 104 ASP A CA 1
ATOM 850 C C . ASP A 1 104 ? 10.502 -9.989 18.140 1.00 75.94 104 ASP A C 1
ATOM 852 O O . ASP A 1 104 ? 10.838 -9.467 19.197 1.00 75.94 104 ASP A O 1
ATOM 856 N N . LYS A 1 105 ? 10.506 -11.315 17.982 1.00 65.69 105 LYS A N 1
ATOM 857 C CA . LYS A 1 105 ? 10.943 -12.235 19.050 1.00 65.69 105 LYS A CA 1
ATOM 858 C C . LYS A 1 105 ? 12.465 -12.251 19.247 1.00 65.69 105 LYS A C 1
ATOM 860 O O . LYS A 1 105 ? 12.938 -12.891 20.177 1.00 65.69 105 LYS A O 1
ATOM 865 N N . ASN A 1 106 ? 13.200 -11.575 18.365 1.00 61.41 106 ASN A N 1
ATOM 866 C CA . ASN A 1 106 ? 14.661 -11.565 18.307 1.00 61.41 106 ASN A CA 1
ATOM 867 C C . ASN A 1 106 ? 15.259 -10.214 18.740 1.00 61.41 106 ASN A C 1
ATOM 869 O O . ASN A 1 106 ? 16.400 -9.920 18.386 1.00 61.41 106 ASN A O 1
ATOM 873 N N . GLN A 1 107 ? 14.485 -9.388 19.449 1.00 49.69 107 GLN A N 1
ATOM 874 C CA . GLN A 1 107 ? 14.918 -8.103 19.990 1.00 49.69 107 GLN A CA 1
ATOM 875 C C . GLN A 1 107 ? 14.651 -8.037 21.492 1.00 49.69 107 GLN A C 1
ATOM 877 O O . GLN A 1 107 ? 13.588 -8.546 21.920 1.00 49.69 107 GLN A O 1
#

Solvent-accessible surface area (backbone at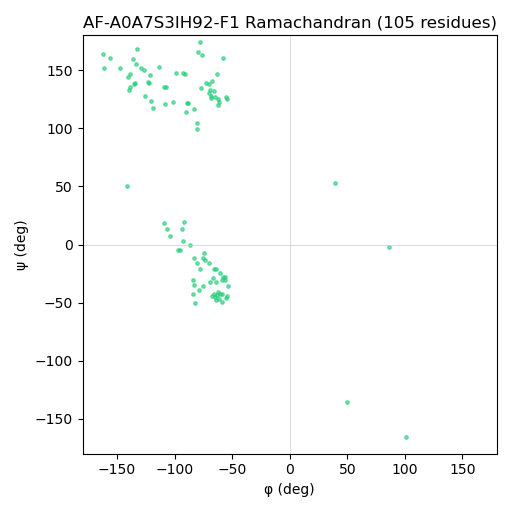oms only — not comparable to full-atom values): 7576 Å² total; per-residue (Å²): 127,78,87,30,65,71,36,50,43,69,87,72,59,94,94,56,83,75,94,81,77,47,68,34,60,64,67,98,65,83,80,57,99,57,44,47,58,62,52,36,74,77,43,59,96,92,49,77,62,88,73,86,78,93,72,65,93,84,66,40,34,43,80,71,52,87,79,84,90,86,85,88,86,76,82,66,83,92,63,60,63,67,59,50,56,58,55,55,61,72,67,65,76,92,75,89,57,70,89,79,46,85,78,63,92,89,112

InterPro domains:
  IPR001406 Pseudouridine synthase I, TruA [PTHR11142] (2-106)
  IPR020094 Pseudouridine synthase TruA/RsuA/RluB/E/F, N-terminal [G3DSA:3.30.70.580] (1-65)
  IPR020095 Pseudouridine synthase I, TruA, C-terminal [G3DSA:3.30.70.660] (66-107)
  IPR020103 Pseudouridine synthase, catalytic domain superfamily [SSF55120] (4-106)

Foldseek 3Di:
DPPFVKAWQDDDDPPDDDDDTDIHTHDPDDQDPCNQVVVQVVDDPRDGDPDDDDDPPPDHNHPPDPDDDDDDDDDCPPDDVVVVVVVVVVVPDDDDCPVVDDDDPVD

Sequence (107 aa):
MDDCKFSRCGRTDRGVSALANVCSLYVRDVPEKDYCTRINHCLPDDIRILSSALVHDEFDARFDCKYREYKYLFFKGNMDIDKIRSATKKLLGLHDFRNFCKKDKNQ

Radius of gyration: 18.85 Å; Cα 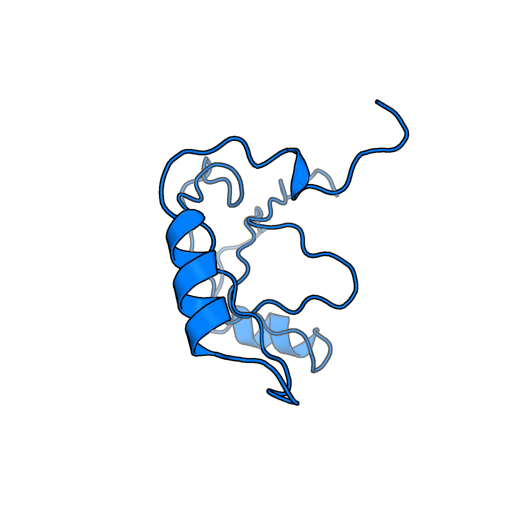contacts (8 Å, |Δi|>4): 59; chains: 1; bounding box: 42×28×47 Å

pLDDT: mean 92.79, std 9.21, range [47.81, 98.25]

Organism: NCBI:txid197538

Secondary structure (DSSP, 8-state):
-GGG--EES-PPPTT---SS--EE---SS---TTHHHHHHTTS-TT----------TT--TTTS------------TT--HHHHHHHHHTTSSS---GGGSPPPTT-